Protein AF-A0A1Q7KC47-F1 (afdb_monomer)

pLDDT: mean 90.64, std 5.56, range [74.88, 97.94]

Foldseek 3Di:
DQVVCVVVVPPDDDDDQDDDCLVPDPDDVVSVVVSCVSVVVVVVVSCVSCVVVVNNVVDDDDDDDPDDDDDDPDDDDVLQVQCQVCVVVVDHQVVQWDDDPNAIQTPSGPDYDHPPVPPD

Sequence (120 aa):
MALRLVERGVRMVQIYFGNGQPWDNYEDIMVHEKLARQADRPIAALLGDLKARGLLNETLVVCGGDFGFKPVENPAHVHDVHATIVYLLGLDHEKLTYRYSGRDFRLTDVTGRVIHDVIA

Radius of gyration: 17.45 Å; Cα contacts (8 Å, |Δi|>4): 78; chains: 1; bounding box: 35×40×43 Å

Secondary structure (DSSP, 8-state):
-HHHHHTTT-S------SSS-TTS--S-HHHHHHHHHHHHHHHHHHHHHHHHTTGGGT-------S------SS---HHHHHHHHHHHTT--TTTT-EEETTEEE-TTTT-----GGG--

Solvent-accessible surface area (backbone atoms only — not comparable to full-atom values): 7851 Å² total; per-residue (Å²): 114,68,67,67,40,51,78,69,65,53,91,75,84,90,84,79,73,72,83,81,57,68,86,76,65,91,71,62,70,75,57,51,54,54,52,51,56,63,50,47,55,56,52,53,49,51,53,52,52,30,48,78,69,62,45,47,86,80,47,92,81,88,85,85,74,97,75,79,79,86,73,88,68,88,78,74,54,73,30,19,54,46,28,33,52,40,40,76,72,75,40,67,57,71,79,63,58,45,80,51,98,94,39,68,42,28,90,36,47,90,53,60,50,68,60,66,92,80,63,132

Structure (mmCIF, N/CA/C/O backbone):
data_AF-A0A1Q7KC47-F1
#
_entry.id   AF-A0A1Q7KC47-F1
#
loop_
_atom_site.group_PDB
_atom_site.id
_atom_site.type_symbol
_atom_site.label_atom_id
_atom_site.label_alt_id
_atom_site.label_comp_id
_atom_site.label_asym_id
_atom_site.label_entity_id
_atom_site.label_seq_id
_atom_site.pdbx_PDB_ins_code
_atom_site.Cartn_x
_atom_site.Cartn_y
_atom_site.Cartn_z
_atom_site.occupancy
_atom_site.B_iso_or_equiv
_atom_site.auth_seq_id
_atom_site.auth_comp_id
_atom_site.auth_asym_id
_atom_site.auth_atom_id
_atom_site.pdbx_PDB_model_num
ATOM 1 N N . MET A 1 1 ? 9.884 -14.385 -0.745 1.00 81.62 1 MET A N 1
ATOM 2 C CA . MET A 1 1 ? 9.851 -14.524 0.732 1.00 81.62 1 MET A CA 1
ATOM 3 C C . MET A 1 1 ? 8.522 -14.054 1.316 1.00 81.62 1 MET A C 1
ATOM 5 O O . MET A 1 1 ? 7.940 -14.820 2.067 1.00 81.62 1 MET A O 1
ATOM 9 N N . ALA A 1 2 ? 8.015 -12.875 0.926 1.00 93.12 2 ALA A N 1
ATOM 10 C CA . ALA A 1 2 ? 6.761 -12.295 1.429 1.00 93.12 2 ALA A CA 1
ATOM 11 C C . ALA A 1 2 ? 5.564 -13.259 1.444 1.00 93.12 2 ALA A C 1
ATOM 13 O O . ALA A 1 2 ? 4.953 -13.461 2.484 1.00 93.12 2 ALA A O 1
ATOM 14 N N . LEU A 1 3 ? 5.299 -13.940 0.332 1.00 94.75 3 LEU A N 1
ATOM 15 C CA . LEU A 1 3 ? 4.202 -14.898 0.226 1.00 94.75 3 LEU A CA 1
ATOM 16 C C . LEU A 1 3 ? 4.213 -15.985 1.313 1.00 94.75 3 LEU A C 1
ATOM 18 O O . LEU A 1 3 ? 3.191 -16.255 1.925 1.00 94.75 3 LEU A O 1
ATOM 22 N N . ARG A 1 4 ? 5.387 -16.539 1.634 1.00 96.00 4 ARG A N 1
ATOM 23 C CA . ARG A 1 4 ? 5.529 -17.553 2.693 1.00 96.00 4 ARG A CA 1
ATOM 24 C C . ARG A 1 4 ? 5.261 -1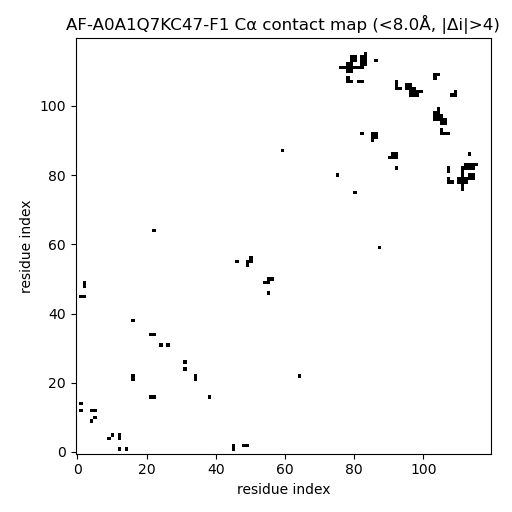7.009 4.097 1.00 96.00 4 ARG A C 1
ATOM 26 O O . ARG A 1 4 ? 5.038 -17.807 5.006 1.00 96.00 4 ARG A O 1
ATOM 33 N N . LEU A 1 5 ? 5.390 -15.695 4.295 1.00 97.12 5 LEU A N 1
ATOM 34 C CA . LEU A 1 5 ? 5.041 -15.019 5.546 1.00 97.12 5 LEU A CA 1
ATOM 35 C C . LEU A 1 5 ? 3.526 -14.827 5.626 1.00 97.12 5 LEU A C 1
ATOM 37 O O . LEU A 1 5 ? 2.940 -15.136 6.659 1.00 97.12 5 LEU A O 1
ATOM 41 N N . VAL A 1 6 ? 2.899 -14.408 4.521 1.00 96.44 6 VAL A N 1
ATOM 42 C CA . VAL A 1 6 ? 1.435 -14.301 4.415 1.00 96.44 6 VAL A CA 1
ATOM 43 C C . VAL A 1 6 ? 0.782 -15.661 4.677 1.00 96.44 6 VAL A C 1
ATOM 45 O O . VAL A 1 6 ? -0.077 -15.768 5.542 1.00 96.44 6 VAL A O 1
ATOM 48 N N . GLU A 1 7 ? 1.276 -16.732 4.051 1.00 95.81 7 GLU A N 1
ATOM 49 C CA . GLU A 1 7 ? 0.799 -18.107 4.285 1.00 95.81 7 GLU A CA 1
ATOM 50 C C . GLU A 1 7 ? 0.956 -18.590 5.733 1.00 95.81 7 GLU A C 1
ATOM 52 O O . GLU A 1 7 ? 0.251 -19.494 6.170 1.00 95.81 7 GLU A O 1
ATOM 57 N N . ARG A 1 8 ? 1.898 -18.012 6.485 1.00 96.44 8 ARG A N 1
ATOM 58 C CA . ARG A 1 8 ? 2.118 -18.320 7.906 1.00 96.44 8 ARG A CA 1
ATOM 59 C C . ARG A 1 8 ? 1.278 -17.447 8.841 1.00 96.44 8 ARG A C 1
ATOM 61 O O . ARG A 1 8 ? 1.446 -17.540 10.053 1.00 96.44 8 ARG A O 1
ATOM 68 N N . GLY A 1 9 ? 0.405 -16.596 8.304 1.00 95.06 9 GLY A N 1
ATOM 69 C CA . GLY A 1 9 ? -0.481 -15.736 9.085 1.00 95.06 9 GLY A CA 1
ATOM 70 C C . GLY A 1 9 ? 0.195 -14.495 9.671 1.00 95.06 9 GLY A C 1
ATOM 71 O O . GLY A 1 9 ? -0.324 -13.905 10.621 1.00 95.06 9 GLY A O 1
ATOM 72 N N . VAL A 1 10 ? 1.345 -14.070 9.133 1.00 97.38 10 VAL A N 1
ATOM 73 C CA . VAL A 1 10 ? 1.965 -12.800 9.538 1.00 97.38 10 VAL A CA 1
ATOM 74 C C . VAL A 1 10 ? 1.015 -11.646 9.202 1.00 97.3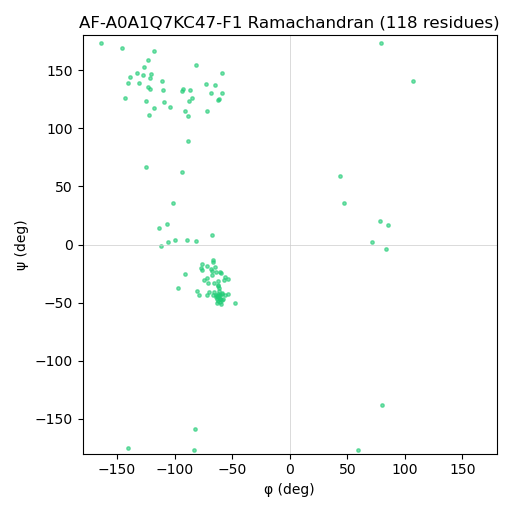8 10 VAL A C 1
ATOM 76 O O . VAL A 1 10 ? 0.594 -11.497 8.059 1.00 97.38 10 VAL A O 1
ATOM 79 N N . ARG A 1 11 ? 0.675 -10.828 10.207 1.00 94.50 11 ARG A N 1
ATOM 80 C CA . ARG A 1 11 ? -0.385 -9.805 10.112 1.00 94.50 11 ARG A CA 1
ATOM 81 C C . ARG A 1 11 ? -0.024 -8.603 9.243 1.00 94.50 11 ARG A C 1
ATOM 83 O O . ARG A 1 11 ? -0.915 -7.985 8.677 1.00 94.50 11 ARG A O 1
ATOM 90 N N . MET A 1 12 ? 1.262 -8.276 9.153 1.00 95.38 12 MET A N 1
ATOM 91 C CA . MET A 1 12 ? 1.771 -7.187 8.328 1.00 95.38 12 MET A CA 1
ATOM 92 C C . MET A 1 12 ? 3.113 -7.595 7.731 1.00 95.38 12 MET A C 1
ATOM 94 O O . MET A 1 12 ? 4.030 -7.986 8.451 1.00 95.38 12 MET A O 1
ATOM 98 N N . VAL A 1 13 ? 3.219 -7.507 6.408 1.00 96.25 13 VAL A N 1
ATOM 99 C CA . VAL A 1 13 ? 4.450 -7.781 5.666 1.00 96.25 13 VAL A CA 1
ATOM 100 C C . VAL A 1 13 ? 4.792 -6.532 4.872 1.00 96.25 13 VAL A C 1
ATOM 102 O O . VAL A 1 13 ? 4.092 -6.187 3.927 1.00 96.25 13 VAL A O 1
ATOM 105 N N . GLN A 1 14 ? 5.872 -5.858 5.259 1.00 93.06 14 GLN A N 1
ATOM 106 C CA . GLN A 1 14 ? 6.406 -4.729 4.509 1.00 93.06 14 GLN A CA 1
ATOM 107 C C . GLN A 1 14 ? 7.471 -5.226 3.533 1.00 93.06 14 GLN A C 1
ATOM 109 O O . GLN A 1 14 ? 8.335 -6.032 3.887 1.00 93.06 14 GLN A O 1
ATOM 114 N N . ILE A 1 15 ? 7.395 -4.751 2.295 1.00 90.81 15 ILE A N 1
ATOM 115 C CA . ILE A 1 15 ? 8.353 -5.067 1.240 1.00 90.81 15 ILE A CA 1
ATOM 116 C C . ILE A 1 15 ? 8.952 -3.754 0.774 1.00 90.81 15 ILE A C 1
ATOM 118 O O . ILE A 1 15 ? 8.232 -2.790 0.534 1.00 90.81 15 ILE A O 1
ATOM 122 N N . TYR A 1 16 ? 10.270 -3.739 0.646 1.00 87.56 16 TYR A N 1
ATOM 123 C CA . TYR A 1 16 ? 11.018 -2.593 0.173 1.00 87.56 16 TYR A CA 1
ATOM 124 C C . TYR A 1 16 ? 11.810 -2.967 -1.079 1.00 87.56 16 TYR A C 1
ATOM 126 O O . TYR A 1 16 ? 12.303 -4.094 -1.197 1.00 87.56 16 TYR A O 1
ATOM 134 N N . PHE A 1 17 ? 11.906 -2.035 -2.026 1.00 85.88 17 PHE A N 1
ATOM 135 C CA . PHE A 1 17 ? 12.605 -2.254 -3.283 1.00 85.88 17 PHE A CA 1
ATOM 136 C C . PHE A 1 17 ? 14.084 -1.845 -3.185 1.00 85.88 17 PHE A C 1
ATOM 138 O O . PHE A 1 17 ? 14.405 -0.667 -3.061 1.00 85.88 17 PHE A O 1
ATOM 145 N N . GLY A 1 18 ? 14.967 -2.842 -3.316 1.00 76.00 18 GLY A N 1
ATOM 146 C CA . GLY A 1 18 ? 16.417 -2.700 -3.495 1.00 76.00 18 GLY A CA 1
ATOM 147 C C . GLY A 1 18 ? 17.230 -2.416 -2.225 1.00 76.00 18 GLY A C 1
ATOM 148 O O . GLY A 1 18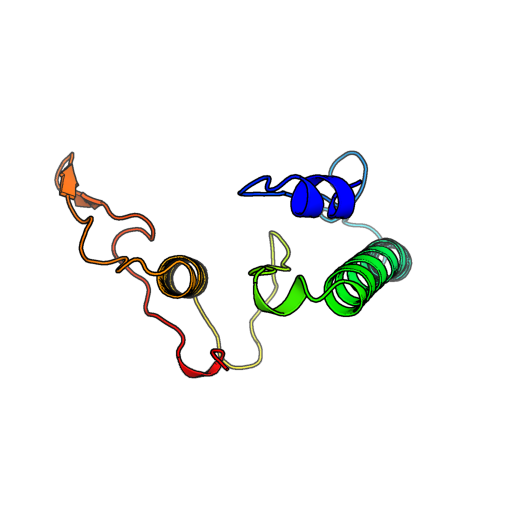 ? 16.694 -2.232 -1.138 1.00 76.00 18 GLY A O 1
ATOM 149 N N . ASN A 1 19 ? 18.558 -2.432 -2.368 1.00 74.88 19 ASN A N 1
ATOM 150 C CA . ASN A 1 19 ? 19.492 -2.059 -1.302 1.00 74.88 19 ASN A CA 1
ATOM 151 C C . ASN A 1 19 ? 19.714 -0.539 -1.329 1.00 74.88 19 ASN A C 1
ATOM 153 O O . ASN A 1 19 ? 19.983 0.013 -2.394 1.00 74.88 19 ASN A O 1
ATOM 157 N N . GLY A 1 20 ? 19.648 0.131 -0.176 1.00 78.50 20 GLY A N 1
ATOM 158 C CA . GLY A 1 20 ? 19.768 1.594 -0.101 1.00 78.50 20 GLY A CA 1
ATOM 159 C C . 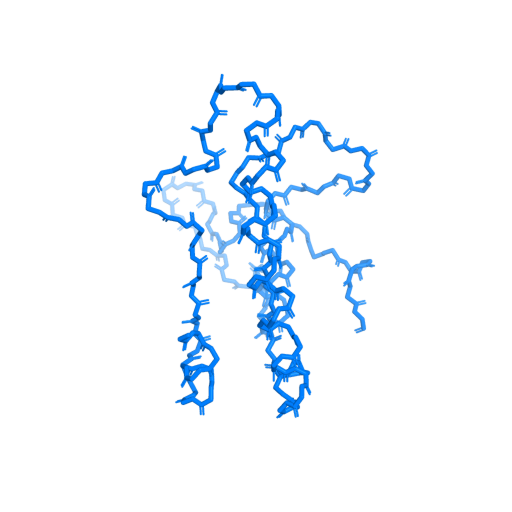GLY A 1 20 ? 18.458 2.287 -0.474 1.00 78.50 20 GLY A C 1
ATOM 160 O O . GLY A 1 20 ? 17.408 1.828 -0.045 1.00 78.50 20 GLY A O 1
ATOM 161 N N . GLN A 1 21 ? 18.506 3.370 -1.253 1.00 77.00 21 GLN A N 1
ATOM 162 C CA . GLN A 1 21 ? 17.335 4.151 -1.690 1.00 77.00 21 GLN A CA 1
ATOM 163 C C . GLN A 1 21 ? 17.289 4.277 -3.219 1.00 77.00 21 GLN A C 1
ATOM 165 O O . GLN A 1 21 ? 17.456 5.365 -3.754 1.00 77.00 21 GLN A O 1
ATOM 170 N N . PRO A 1 22 ? 17.076 3.177 -3.967 1.00 81.69 22 PRO A N 1
ATOM 171 C CA . PRO A 1 22 ? 17.065 3.237 -5.430 1.00 81.69 22 PRO A CA 1
ATOM 172 C C . PRO A 1 22 ? 15.917 4.086 -5.990 1.00 81.69 22 PRO A C 1
ATOM 174 O O . PRO A 1 22 ? 15.975 4.491 -7.144 1.00 81.69 22 PRO A O 1
ATOM 177 N N . TRP A 1 23 ? 14.873 4.341 -5.200 1.00 77.75 23 TRP A N 1
ATOM 178 C CA . TRP A 1 23 ? 13.791 5.256 -5.555 1.00 77.75 23 TRP A CA 1
ATOM 179 C C . TRP A 1 23 ? 14.192 6.738 -5.426 1.00 77.75 23 TRP A C 1
ATOM 181 O O . TRP A 1 23 ? 13.582 7.566 -6.095 1.00 77.75 23 TRP A O 1
ATOM 191 N N . ASP A 1 24 ? 15.216 7.066 -4.628 1.00 81.12 24 ASP A N 1
ATOM 192 C CA . ASP A 1 24 ? 15.779 8.415 -4.457 1.00 81.12 24 ASP A CA 1
ATOM 193 C C . ASP A 1 24 ? 16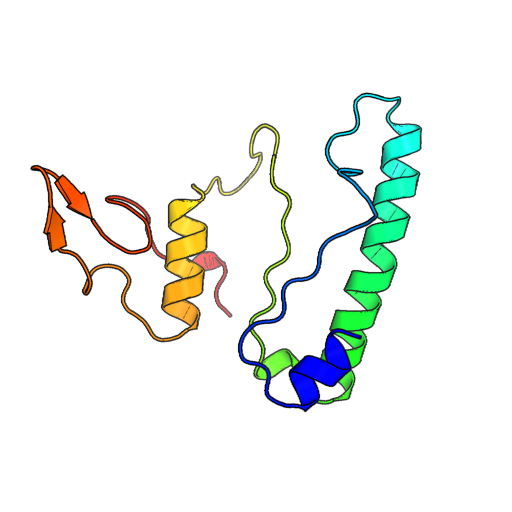.965 8.603 -5.413 1.00 81.12 24 ASP A C 1
ATOM 195 O O . ASP A 1 24 ? 18.132 8.684 -5.025 1.00 81.12 24 ASP A O 1
ATOM 199 N N . ASN A 1 25 ? 16.663 8.528 -6.707 1.00 83.31 25 ASN A N 1
ATOM 200 C CA . ASN A 1 25 ? 17.656 8.565 -7.771 1.00 83.31 25 ASN A CA 1
ATOM 201 C C . ASN A 1 25 ? 17.544 9.885 -8.552 1.00 83.31 25 ASN A C 1
ATOM 203 O O . ASN A 1 25 ? 16.445 10.298 -8.912 1.00 83.31 25 ASN A O 1
ATOM 207 N N . TYR A 1 26 ? 18.687 10.530 -8.796 1.00 86.88 26 TYR A N 1
ATOM 208 C CA . TYR A 1 26 ? 18.807 11.827 -9.477 1.00 86.88 26 TYR A CA 1
ATOM 209 C C . TYR A 1 26 ? 19.512 11.716 -10.841 1.00 86.88 26 TYR A C 1
ATOM 211 O O . TYR A 1 26 ? 19.966 12.717 -11.392 1.00 86.88 26 TYR A O 1
ATOM 219 N N . GLU A 1 27 ? 19.654 10.497 -11.361 1.00 88.62 27 GLU A N 1
ATOM 220 C CA . GLU A 1 27 ? 20.272 10.200 -12.652 1.00 88.62 27 GLU A CA 1
ATOM 221 C C . GLU A 1 27 ? 19.277 10.370 -13.815 1.00 88.62 27 GLU A C 1
ATOM 223 O O . GLU A 1 27 ? 18.119 10.758 -13.659 1.00 88.62 27 GLU A O 1
ATOM 228 N N . ASP A 1 28 ? 19.744 10.062 -15.024 1.00 91.44 28 ASP A N 1
ATOM 229 C CA . ASP A 1 28 ? 18.945 10.104 -16.245 1.00 91.44 28 ASP A CA 1
ATOM 230 C C . ASP A 1 28 ? 17.700 9.187 -16.200 1.00 91.44 28 ASP A C 1
ATOM 232 O O . ASP A 1 28 ? 17.716 8.087 -15.637 1.00 91.44 28 ASP A O 1
ATOM 236 N N . ILE A 1 29 ? 16.623 9.603 -16.877 1.00 89.12 29 ILE A N 1
ATOM 237 C CA . ILE A 1 29 ? 15.335 8.890 -16.937 1.00 89.12 29 ILE A CA 1
ATOM 238 C C . ILE A 1 29 ? 15.458 7.426 -17.395 1.00 89.12 29 ILE A C 1
ATOM 240 O O . ILE A 1 29 ? 14.696 6.562 -16.953 1.00 89.12 29 ILE A O 1
ATOM 244 N N . MET A 1 30 ? 16.454 7.105 -18.222 1.00 92.19 30 MET A N 1
ATOM 245 C CA . MET A 1 30 ? 16.710 5.741 -18.689 1.00 92.19 30 MET A CA 1
ATOM 246 C C . MET A 1 30 ? 17.203 4.813 -17.564 1.00 92.19 30 MET A C 1
ATOM 248 O O . MET A 1 30 ? 17.076 3.588 -17.657 1.00 92.19 30 MET A O 1
ATOM 252 N N . VAL A 1 31 ? 17.752 5.364 -16.476 1.00 90.44 31 VAL A N 1
ATOM 253 C CA . VAL A 1 31 ? 18.058 4.613 -15.248 1.00 90.44 31 VAL A CA 1
ATOM 254 C C . VAL A 1 31 ? 16.764 4.257 -14.517 1.00 90.44 31 VAL A C 1
ATOM 256 O O . VAL A 1 31 ? 16.582 3.102 -14.122 1.00 90.44 31 VAL A O 1
ATOM 259 N N . HIS A 1 32 ? 15.826 5.201 -14.416 1.00 88.25 32 HIS A N 1
ATOM 260 C CA . HIS A 1 32 ? 14.525 4.974 -13.786 1.00 88.25 32 HIS A CA 1
ATOM 261 C C . HIS A 1 32 ? 13.698 3.910 -14.514 1.00 88.25 32 HIS A C 1
ATOM 263 O O . HIS A 1 32 ? 13.057 3.095 -13.855 1.00 88.25 32 HIS A O 1
ATOM 269 N N . GLU A 1 33 ? 13.767 3.830 -15.847 1.00 90.62 33 GLU A N 1
ATOM 270 C CA . GLU A 1 33 ? 13.121 2.755 -16.619 1.00 90.62 33 GLU A CA 1
ATOM 271 C C . GLU A 1 33 ? 13.589 1.361 -16.158 1.00 90.62 33 GLU A C 1
ATOM 273 O O . GLU A 1 33 ? 12.789 0.435 -15.983 1.00 90.62 33 GLU A O 1
ATOM 278 N N . LYS A 1 34 ? 14.898 1.201 -15.924 1.00 90.19 34 LYS A N 1
ATOM 279 C CA . LYS A 1 34 ? 15.473 -0.066 -15.449 1.00 90.19 34 LYS A CA 1
ATOM 280 C C . LYS A 1 34 ? 15.004 -0.386 -14.032 1.00 90.19 34 LYS A C 1
ATOM 282 O O . LYS A 1 34 ? 14.635 -1.530 -13.769 1.00 90.19 34 LYS A O 1
ATOM 287 N N . LEU A 1 35 ? 14.994 0.608 -13.146 1.00 90.12 35 LEU A N 1
ATOM 288 C CA . LEU A 1 35 ? 14.543 0.462 -11.760 1.00 90.12 35 LEU A CA 1
ATOM 289 C C . LEU A 1 35 ? 13.050 0.116 -11.683 1.00 90.12 35 LEU A C 1
ATOM 291 O O . LEU A 1 35 ? 12.673 -0.817 -10.977 1.00 90.12 35 LEU A O 1
ATOM 295 N N . ALA A 1 36 ? 12.217 0.777 -12.487 1.00 89.38 36 ALA A N 1
ATOM 296 C CA . ALA A 1 36 ? 10.792 0.484 -12.591 1.00 89.38 36 ALA A CA 1
ATOM 297 C C . ALA A 1 36 ? 10.550 -0.973 -13.012 1.00 89.38 36 ALA A C 1
ATOM 299 O O . ALA A 1 36 ? 9.797 -1.685 -12.353 1.00 89.38 36 ALA A O 1
ATOM 300 N N . ARG A 1 37 ? 11.259 -1.475 -14.037 1.00 90.69 37 ARG A N 1
ATOM 301 C CA . ARG A 1 37 ? 11.161 -2.888 -14.459 1.00 90.69 37 ARG A CA 1
ATOM 302 C C . ARG A 1 37 ? 11.593 -3.880 -13.379 1.00 90.69 37 ARG A C 1
ATOM 304 O O . ARG A 1 37 ? 11.068 -4.993 -13.319 1.00 90.69 37 ARG A O 1
ATOM 311 N N . GLN A 1 38 ? 12.583 -3.515 -12.569 1.00 91.12 38 GLN A N 1
ATOM 312 C CA . GLN A 1 38 ? 13.056 -4.357 -11.473 1.00 91.12 38 GLN A CA 1
ATOM 313 C C . GLN A 1 38 ? 12.037 -4.443 -10.330 1.00 91.12 38 GLN A C 1
ATOM 315 O O . GLN A 1 38 ? 11.949 -5.499 -9.709 1.00 91.12 38 GLN A O 1
ATOM 320 N N . ALA A 1 39 ? 11.270 -3.380 -10.071 1.00 89.69 39 ALA A N 1
ATOM 321 C CA . ALA A 1 39 ? 10.201 -3.370 -9.072 1.00 89.69 39 ALA A CA 1
ATOM 322 C C . ALA A 1 39 ? 8.900 -4.019 -9.585 1.00 89.69 39 ALA A C 1
ATOM 324 O O . ALA A 1 39 ? 8.268 -4.791 -8.864 1.00 89.69 39 ALA A O 1
ATOM 325 N N . ASP A 1 40 ? 8.536 -3.765 -10.843 1.00 92.75 40 ASP A N 1
ATOM 326 C CA . ASP A 1 40 ? 7.283 -4.209 -11.465 1.00 92.75 40 ASP A CA 1
ATOM 327 C C . ASP A 1 40 ? 7.129 -5.739 -11.475 1.00 92.75 40 ASP A C 1
ATOM 329 O O . ASP A 1 40 ? 6.139 -6.284 -10.982 1.00 92.75 40 ASP A O 1
ATOM 333 N N . ARG A 1 41 ? 8.150 -6.464 -11.953 1.00 92.25 41 ARG A N 1
ATOM 334 C CA . ARG A 1 41 ? 8.075 -7.929 -12.090 1.00 92.25 41 ARG A CA 1
ATOM 335 C C . ARG A 1 41 ? 7.833 -8.651 -10.751 1.00 92.25 41 ARG A C 1
ATOM 337 O O . ARG A 1 41 ? 6.968 -9.528 -10.718 1.00 92.25 41 ARG A O 1
ATOM 344 N N . PRO A 1 42 ? 8.550 -8.341 -9.650 1.00 92.44 42 PRO A N 1
ATOM 345 C CA . PRO A 1 42 ? 8.256 -8.909 -8.335 1.00 92.44 42 PRO A CA 1
ATOM 346 C C . PRO A 1 42 ? 6.866 -8.566 -7.792 1.00 92.44 42 PRO A C 1
ATOM 348 O O . PRO A 1 42 ? 6.250 -9.433 -7.172 1.00 92.44 42 PRO A O 1
ATOM 351 N N . ILE A 1 43 ? 6.368 -7.343 -8.017 1.00 94.19 43 ILE A N 1
ATOM 352 C CA . ILE A 1 43 ? 5.017 -6.940 -7.595 1.00 94.19 43 ILE A CA 1
ATOM 353 C C . ILE A 1 43 ? 3.977 -7.790 -8.331 1.00 94.19 43 ILE A C 1
ATOM 355 O O . ILE A 1 43 ? 3.138 -8.425 -7.692 1.00 94.19 43 ILE A O 1
ATOM 359 N N . ALA A 1 44 ? 4.083 -7.880 -9.659 1.00 96.00 44 ALA A N 1
ATOM 360 C CA . ALA A 1 44 ? 3.194 -8.699 -10.478 1.00 96.00 44 ALA A CA 1
ATOM 361 C C . ALA A 1 44 ? 3.231 -10.180 -10.065 1.00 96.00 44 ALA A C 1
ATOM 363 O O . ALA A 1 44 ? 2.183 -10.816 -9.937 1.00 96.00 44 ALA A O 1
ATOM 364 N N . ALA A 1 45 ? 4.425 -10.720 -9.800 1.00 95.94 45 ALA A N 1
ATOM 365 C CA . ALA A 1 45 ? 4.587 -12.092 -9.329 1.00 95.94 45 ALA A CA 1
ATOM 366 C C . ALA A 1 45 ? 3.900 -12.319 -7.974 1.00 95.94 45 ALA A C 1
ATOM 368 O O . ALA A 1 45 ? 3.159 -13.286 -7.829 1.00 95.94 45 ALA A O 1
ATOM 369 N N . LEU A 1 46 ? 4.081 -11.412 -7.006 1.00 96.12 46 LEU A N 1
ATOM 370 C CA . LEU A 1 46 ? 3.437 -11.514 -5.696 1.00 96.12 46 LEU A CA 1
ATOM 371 C C . LEU A 1 46 ? 1.908 -11.466 -5.803 1.00 96.12 46 LEU A C 1
ATOM 373 O O . LEU A 1 46 ? 1.232 -12.269 -5.165 1.00 96.12 46 LEU A O 1
ATOM 377 N N . LEU A 1 47 ? 1.362 -10.557 -6.612 1.00 96.94 47 LEU A N 1
ATOM 378 C CA . LEU A 1 47 ? -0.083 -10.457 -6.833 1.00 96.94 47 LEU A CA 1
ATOM 379 C C . LEU A 1 47 ? -0.644 -11.724 -7.492 1.00 96.94 47 LEU A C 1
ATOM 381 O O . LEU A 1 47 ? -1.671 -12.246 -7.054 1.00 96.94 47 LEU A O 1
ATOM 385 N N . GLY A 1 48 ? 0.043 -12.248 -8.512 1.00 97.94 48 GLY A N 1
ATOM 386 C CA . GLY A 1 48 ? -0.328 -13.500 -9.173 1.00 97.94 48 GLY A CA 1
ATOM 387 C C . GLY A 1 48 ? -0.294 -14.693 -8.220 1.00 97.94 48 GLY A C 1
ATOM 388 O O . GLY A 1 48 ? -1.233 -15.486 -8.182 1.00 97.94 48 GLY A O 1
ATOM 389 N N . ASP A 1 49 ? 0.743 -14.773 -7.393 1.00 97.75 49 ASP A N 1
ATOM 390 C CA . ASP A 1 49 ? 0.916 -15.811 -6.384 1.00 97.75 49 ASP A CA 1
ATOM 391 C C . ASP A 1 49 ? -0.166 -15.767 -5.291 1.00 97.75 49 ASP A C 1
ATOM 393 O O . ASP A 1 49 ? -0.727 -16.806 -4.931 1.00 97.75 49 ASP A O 1
ATOM 397 N N . LEU A 1 50 ? -0.491 -14.575 -4.773 1.00 97.81 50 LEU A N 1
ATOM 398 C CA . LEU A 1 50 ? -1.582 -14.386 -3.811 1.00 97.81 50 LEU A CA 1
ATOM 399 C C . LEU A 1 50 ? -2.922 -14.806 -4.419 1.00 97.81 50 LEU A C 1
ATOM 401 O O . LEU A 1 50 ? -3.703 -15.508 -3.775 1.00 97.81 50 LEU A O 1
ATOM 405 N N . LYS A 1 51 ? -3.175 -14.423 -5.676 1.00 97.75 51 LYS A N 1
ATOM 406 C CA . LYS A 1 51 ? -4.395 -14.793 -6.400 1.00 97.75 51 LYS A CA 1
ATOM 407 C C . LYS A 1 51 ? -4.500 -16.302 -6.601 1.00 97.75 51 LYS A C 1
ATOM 409 O O . LYS A 1 51 ? -5.546 -16.877 -6.317 1.00 97.75 51 LYS A O 1
ATOM 414 N N . ALA A 1 52 ? -3.424 -16.951 -7.045 1.00 97.69 52 ALA A N 1
ATOM 415 C CA . ALA A 1 52 ? -3.389 -18.393 -7.287 1.00 97.69 52 ALA A CA 1
ATOM 416 C C . ALA A 1 52 ? -3.661 -19.226 -6.021 1.00 97.69 52 ALA A C 1
ATOM 418 O O . ALA A 1 52 ? -4.108 -20.365 -6.121 1.00 97.69 52 ALA A O 1
ATOM 419 N N . ARG A 1 53 ? -3.412 -18.657 -4.835 1.00 96.62 53 ARG A N 1
ATOM 420 C CA . ARG A 1 53 ? -3.641 -19.302 -3.531 1.00 96.62 53 ARG A CA 1
ATOM 421 C C . ARG A 1 53 ? -4.940 -18.868 -2.853 1.00 96.62 53 ARG A C 1
ATOM 423 O O . ARG A 1 53 ? -5.181 -19.265 -1.721 1.00 96.62 53 ARG A O 1
ATOM 430 N N . GLY A 1 54 ? -5.754 -18.038 -3.511 1.00 96.69 54 GLY A N 1
ATOM 431 C CA . GLY A 1 54 ? -6.984 -17.481 -2.938 1.00 96.69 54 GLY A CA 1
ATOM 432 C C . GLY A 1 54 ? -6.763 -16.421 -1.851 1.00 96.69 54 GLY A C 1
ATOM 433 O O . GLY A 1 54 ? -7.731 -15.891 -1.322 1.00 96.69 54 GLY A O 1
ATOM 434 N N . LEU A 1 55 ? -5.511 -16.060 -1.554 1.00 97.06 55 LEU A N 1
ATOM 435 C CA . LEU A 1 55 ? -5.148 -15.134 -0.476 1.00 97.06 55 LEU A CA 1
ATOM 436 C C . LEU A 1 55 ? -5.392 -13.665 -0.834 1.00 97.06 55 LEU A C 1
ATOM 438 O O . LEU A 1 55 ? -5.485 -12.825 0.058 1.00 97.06 55 LEU A O 1
ATOM 442 N N . LEU A 1 56 ? -5.491 -13.338 -2.127 1.00 95.81 56 LEU A N 1
ATOM 443 C CA . LEU A 1 56 ? -5.673 -11.953 -2.572 1.00 95.81 56 LEU A CA 1
ATOM 444 C C . LEU A 1 56 ? -6.988 -11.336 -2.062 1.00 95.81 56 LEU A C 1
ATOM 446 O O . LEU A 1 56 ? -7.020 -10.146 -1.786 1.00 95.81 56 LEU A O 1
ATOM 450 N N . ASN A 1 57 ? -8.039 -12.141 -1.880 1.00 93.06 57 ASN A N 1
ATOM 451 C CA . ASN A 1 57 ? -9.340 -11.662 -1.395 1.00 93.06 57 ASN A CA 1
ATOM 452 C C . ASN A 1 57 ? -9.356 -11.369 0.113 1.00 93.06 57 ASN A C 1
ATOM 454 O O . ASN A 1 57 ? -10.261 -10.704 0.603 1.00 93.06 57 ASN A O 1
ATOM 458 N N . GLU A 1 58 ? -8.369 -11.876 0.849 1.00 93.31 58 GLU A N 1
ATOM 459 C CA . GLU A 1 58 ? -8.266 -11.737 2.307 1.00 93.31 58 GLU A CA 1
ATOM 460 C C . GLU A 1 58 ? -7.089 -10.839 2.719 1.00 93.31 58 GLU A C 1
ATOM 462 O O . GLU A 1 58 ? -6.859 -10.601 3.905 1.00 93.31 58 GLU A O 1
ATOM 467 N N . THR A 1 59 ? -6.325 -10.338 1.743 1.00 95.44 59 THR A N 1
ATOM 468 C CA . THR A 1 59 ? -5.116 -9.545 1.969 1.00 95.44 59 THR A CA 1
ATOM 469 C C . THR A 1 59 ? -5.287 -8.151 1.383 1.00 95.44 59 THR A C 1
ATOM 471 O O . THR A 1 59 ? -5.363 -7.988 0.167 1.00 95.44 59 THR A O 1
ATOM 474 N N . LEU A 1 60 ? -5.250 -7.127 2.237 1.00 95.56 60 LEU A N 1
ATOM 475 C CA . LEU A 1 60 ? -5.098 -5.748 1.781 1.00 95.56 60 LEU A CA 1
ATOM 476 C C . LEU A 1 60 ? -3.664 -5.535 1.275 1.00 95.56 60 LEU A C 1
ATOM 478 O O . LEU A 1 60 ? -2.712 -5.587 2.055 1.00 95.56 60 LEU A O 1
ATOM 482 N N . VAL A 1 61 ? -3.511 -5.277 -0.025 1.00 95.50 61 VAL A N 1
ATOM 483 C CA . VAL A 1 61 ? -2.220 -4.938 -0.638 1.00 95.50 61 VAL A CA 1
ATOM 484 C C . VAL A 1 61 ? -2.172 -3.439 -0.910 1.00 95.50 61 VAL A C 1
ATOM 486 O O . VAL A 1 61 ? -2.953 -2.923 -1.703 1.00 95.50 61 VAL A O 1
ATOM 489 N N . VAL A 1 62 ? -1.224 -2.749 -0.276 1.00 93.94 62 VAL A N 1
ATOM 490 C CA . VAL A 1 62 ? -0.953 -1.325 -0.508 1.00 93.94 62 VAL A CA 1
ATOM 491 C C . VAL A 1 62 ? 0.375 -1.206 -1.248 1.00 93.94 62 VAL A C 1
ATOM 493 O O . VAL A 1 62 ? 1.398 -1.692 -0.767 1.00 93.94 62 VAL A O 1
ATOM 496 N N . CYS A 1 63 ? 0.359 -0.574 -2.421 1.00 91.56 63 CYS A N 1
ATOM 497 C CA . CYS A 1 63 ? 1.543 -0.338 -3.244 1.00 91.56 63 CYS A CA 1
ATOM 498 C C . CYS A 1 63 ? 1.660 1.160 -3.530 1.00 91.56 63 CYS A C 1
ATOM 500 O O . CYS A 1 63 ? 0.734 1.761 -4.068 1.00 91.56 63 CYS A O 1
ATOM 502 N N . GLY A 1 64 ? 2.794 1.757 -3.177 1.00 86.56 64 GLY A N 1
ATOM 503 C CA . GLY A 1 64 ? 3.046 3.183 -3.347 1.00 86.56 64 GLY A CA 1
ATOM 504 C C . GLY A 1 64 ? 4.532 3.501 -3.223 1.00 86.56 64 GLY A C 1
ATOM 505 O O . GLY A 1 64 ? 5.334 2.622 -2.908 1.00 86.56 64 GLY A O 1
ATOM 506 N N . GLY A 1 65 ? 4.881 4.754 -3.499 1.00 84.12 65 GLY A N 1
ATOM 507 C CA . GLY A 1 65 ? 6.217 5.305 -3.282 1.00 84.12 65 GLY A CA 1
ATOM 508 C C . GLY A 1 65 ? 6.176 6.455 -2.280 1.00 84.12 65 GLY A C 1
ATOM 509 O O . GLY A 1 65 ? 5.104 6.974 -1.973 1.00 84.12 65 GLY A O 1
ATOM 510 N N . ASP A 1 66 ? 7.349 6.855 -1.797 1.00 79.88 66 ASP A N 1
ATOM 511 C CA . ASP A 1 66 ? 7.474 7.870 -0.744 1.00 79.88 66 ASP A CA 1
ATOM 512 C C . ASP A 1 66 ? 7.201 9.292 -1.253 1.00 79.88 66 ASP A C 1
ATOM 514 O O . ASP A 1 66 ? 6.688 10.139 -0.523 1.00 79.88 66 ASP A O 1
ATOM 518 N N . PHE A 1 67 ? 7.503 9.545 -2.529 1.00 77.62 67 PHE A N 1
ATOM 519 C CA . PHE A 1 67 ? 7.320 10.842 -3.165 1.00 77.62 67 PHE A CA 1
ATOM 520 C C . PHE A 1 67 ? 6.583 10.700 -4.491 1.00 77.62 67 PHE A C 1
ATOM 522 O O . PHE A 1 67 ? 6.848 9.803 -5.292 1.00 77.62 67 PHE A O 1
ATOM 529 N N . GLY A 1 68 ? 5.665 11.630 -4.725 1.00 75.00 68 GLY A N 1
ATOM 530 C CA . GLY A 1 68 ? 4.996 11.827 -6.001 1.00 75.00 68 GLY A CA 1
ATOM 531 C C . GLY A 1 68 ? 5.209 13.253 -6.490 1.00 75.00 68 GLY A C 1
ATOM 532 O O . GLY A 1 68 ? 5.510 14.157 -5.710 1.00 75.00 68 GLY A O 1
ATOM 533 N N . PHE A 1 69 ? 5.043 13.464 -7.793 1.00 78.75 69 PHE A N 1
ATOM 534 C CA . PHE A 1 69 ? 4.947 14.811 -8.348 1.00 78.75 69 PHE A CA 1
ATOM 535 C C . PHE A 1 69 ? 3.507 15.338 -8.201 1.00 78.75 69 PHE A C 1
ATOM 537 O O . PHE A 1 69 ? 2.728 14.873 -7.369 1.00 78.75 69 PHE A O 1
ATOM 544 N N . LYS A 1 70 ? 3.124 16.322 -9.013 1.00 88.12 70 LYS A N 1
ATOM 545 C CA . LYS A 1 70 ? 1.773 16.881 -9.018 1.00 88.12 70 LYS A CA 1
ATOM 546 C C . LYS A 1 70 ? 0.722 15.812 -9.389 1.00 88.12 70 LYS A C 1
ATOM 548 O O . LYS A 1 70 ? 0.835 15.231 -10.471 1.00 88.12 70 LYS A O 1
ATOM 553 N N . PRO A 1 71 ? -0.321 15.592 -8.562 1.00 89.25 71 PRO A N 1
ATOM 554 C CA . PRO A 1 71 ? -1.418 14.696 -8.912 1.00 89.25 71 PRO A CA 1
ATOM 555 C C . PRO A 1 71 ? -2.199 15.245 -10.112 1.00 89.25 71 PRO A C 1
ATOM 557 O O . PRO A 1 71 ? -2.464 16.448 -10.195 1.00 89.25 71 PRO A O 1
ATOM 560 N N . VAL A 1 72 ? -2.549 14.358 -11.045 1.00 92.38 72 VAL A N 1
ATOM 561 C CA . VAL A 1 72 ? -3.254 14.709 -12.291 1.00 92.38 72 VAL A CA 1
ATOM 562 C C . VAL A 1 72 ? -4.761 14.484 -12.168 1.00 92.38 72 VAL A C 1
ATOM 564 O O . VAL A 1 72 ? -5.540 15.291 -12.666 1.00 92.38 72 VAL A O 1
ATOM 567 N N . GLU A 1 73 ? -5.174 13.430 -11.468 1.00 91.94 73 GLU A N 1
ATOM 568 C CA . GLU A 1 73 ? -6.569 13.010 -11.340 1.00 91.94 73 GLU A CA 1
ATOM 569 C C . GLU A 1 73 ? -6.855 12.580 -9.896 1.00 91.94 73 GLU A C 1
ATOM 571 O O . GLU A 1 73 ? -5.976 12.019 -9.243 1.00 91.94 73 GLU A O 1
ATOM 576 N N . ASN A 1 74 ? -8.065 12.873 -9.401 1.00 90.38 74 ASN A N 1
ATOM 577 C CA . ASN A 1 74 ? -8.557 12.504 -8.065 1.00 90.38 74 ASN A CA 1
ATOM 578 C C . ASN A 1 74 ? -7.523 12.715 -6.940 1.00 90.38 74 ASN A C 1
ATOM 580 O O . ASN A 1 74 ? -7.148 11.761 -6.254 1.00 90.38 74 ASN A O 1
ATOM 584 N N . PRO A 1 75 ? -7.029 13.955 -6.746 1.00 91.44 75 PRO A N 1
ATOM 585 C CA . PRO A 1 75 ? -6.010 14.234 -5.747 1.00 91.44 75 PRO A CA 1
ATOM 586 C C . PRO A 1 75 ? -6.506 13.847 -4.351 1.00 91.44 75 PRO A C 1
ATOM 588 O O . PRO A 1 75 ? -7.588 14.253 -3.922 1.00 91.44 75 PRO A O 1
ATOM 591 N N . ALA A 1 76 ? -5.679 13.093 -3.637 1.00 91.38 76 ALA A N 1
ATOM 592 C CA . ALA A 1 76 ? -5.924 12.673 -2.268 1.00 91.38 76 ALA A CA 1
ATOM 593 C C . ALA A 1 76 ? -4.728 13.040 -1.393 1.00 91.38 76 ALA A C 1
ATOM 595 O O . ALA A 1 76 ? -3.578 13.008 -1.839 1.00 91.38 76 ALA A O 1
ATOM 596 N N . HIS A 1 77 ? -4.996 13.388 -0.139 1.00 91.19 77 HIS A N 1
ATOM 597 C CA . HIS A 1 77 ? -3.945 13.580 0.848 1.00 91.19 77 HIS A CA 1
ATOM 598 C C . HIS A 1 77 ? -3.512 12.224 1.424 1.00 91.19 77 HIS A C 1
ATOM 600 O O . HIS A 1 77 ? -4.311 11.290 1.502 1.00 91.19 77 HIS A O 1
ATOM 606 N N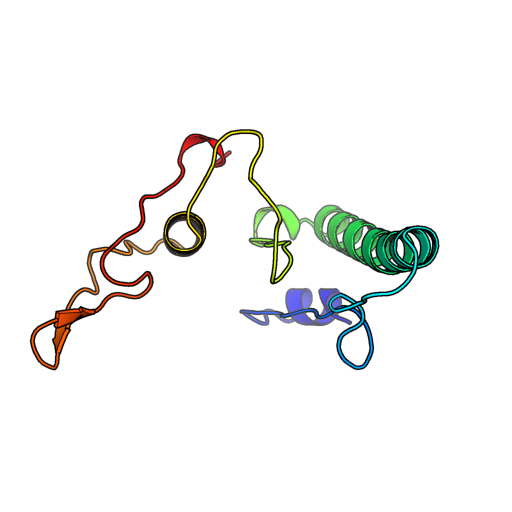 . VAL A 1 78 ? -2.275 12.108 1.922 1.00 90.00 78 VAL A N 1
ATOM 607 C CA . VAL A 1 78 ? -1.801 10.871 2.583 1.00 90.00 78 VAL A CA 1
ATOM 608 C C . VAL A 1 78 ? -2.691 10.467 3.767 1.00 90.00 78 VAL A C 1
ATOM 610 O O . VAL A 1 78 ? -2.897 9.285 4.030 1.00 90.00 78 VAL A O 1
ATOM 613 N N . HIS A 1 79 ? -3.302 11.447 4.436 1.00 92.94 79 HIS A N 1
ATOM 614 C CA . HIS A 1 79 ? -4.269 11.203 5.510 1.00 92.94 79 HIS A CA 1
ATOM 615 C C . HIS A 1 79 ? -5.551 10.523 5.012 1.00 92.94 79 HIS A C 1
ATOM 617 O O . HIS A 1 79 ? -6.108 9.707 5.740 1.00 92.94 79 HIS A O 1
ATOM 623 N N . ASP A 1 80 ? -5.994 10.805 3.783 1.00 93.94 80 ASP A N 1
ATOM 624 C CA . ASP A 1 80 ? -7.156 10.144 3.174 1.00 93.94 80 ASP A CA 1
ATOM 625 C C . ASP A 1 80 ? -6.829 8.682 2.840 1.00 93.94 80 ASP A C 1
ATOM 627 O O . ASP A 1 80 ? -7.614 7.770 3.109 1.00 93.94 80 ASP A O 1
ATOM 631 N N . VAL A 1 81 ? -5.618 8.436 2.324 1.00 93.12 81 VAL A N 1
ATOM 632 C CA . VAL A 1 81 ? -5.114 7.081 2.051 1.00 93.12 81 VAL A CA 1
ATOM 633 C C . VAL A 1 81 ? -5.023 6.275 3.349 1.00 93.12 81 VAL A C 1
ATOM 635 O O . VAL A 1 81 ? -5.548 5.165 3.424 1.00 93.12 81 VAL A O 1
ATOM 638 N N . HIS A 1 82 ? -4.429 6.842 4.403 1.00 93.00 82 HIS A N 1
ATOM 639 C CA . HIS A 1 82 ? -4.348 6.188 5.712 1.00 93.00 82 HIS A CA 1
ATOM 640 C C . HIS A 1 82 ? -5.731 5.941 6.330 1.00 93.00 82 HIS A C 1
ATOM 642 O O . HIS A 1 82 ? -5.970 4.848 6.841 1.00 93.00 82 HIS A O 1
ATOM 648 N N . ALA A 1 83 ? -6.655 6.905 6.255 1.00 95.00 83 ALA A N 1
ATOM 649 C CA . ALA A 1 83 ? -8.030 6.725 6.729 1.00 95.00 83 ALA A CA 1
ATOM 650 C C . ALA A 1 83 ? -8.729 5.570 6.008 1.00 95.00 83 ALA A C 1
ATOM 652 O O . ALA A 1 83 ? -9.371 4.740 6.647 1.00 95.00 83 ALA A O 1
ATOM 653 N N . THR A 1 84 ? -8.534 5.468 4.694 1.00 95.50 84 THR A N 1
ATOM 654 C CA . THR A 1 84 ? -9.094 4.389 3.873 1.00 95.50 84 THR A CA 1
ATOM 655 C C . THR A 1 84 ? -8.500 3.026 4.239 1.00 95.50 84 THR A C 1
ATOM 657 O O . THR A 1 84 ? -9.241 2.056 4.370 1.00 95.50 84 THR A O 1
ATOM 660 N N . ILE A 1 85 ? -7.188 2.938 4.489 1.00 94.50 85 ILE A N 1
ATOM 661 C CA . ILE A 1 85 ? -6.540 1.698 4.956 1.00 94.50 85 ILE A CA 1
ATOM 662 C C . ILE A 1 85 ? -7.120 1.254 6.304 1.00 94.50 85 ILE A C 1
ATOM 664 O O . ILE A 1 85 ? -7.506 0.099 6.459 1.00 94.50 85 ILE A O 1
ATOM 668 N N . VAL A 1 86 ? -7.207 2.165 7.277 1.00 93.62 86 VAL A N 1
ATOM 669 C CA . VAL A 1 86 ? -7.748 1.874 8.617 1.00 93.62 86 VAL A CA 1
ATOM 670 C C . VAL A 1 86 ? -9.214 1.434 8.529 1.00 93.62 86 VAL A C 1
ATOM 672 O O . VAL A 1 86 ? -9.600 0.461 9.178 1.00 93.62 86 VAL A O 1
ATOM 675 N N . TYR A 1 87 ? -9.995 2.080 7.663 1.00 94.75 87 TYR A N 1
ATOM 676 C CA . TYR A 1 87 ? -11.374 1.702 7.369 1.00 94.75 87 TYR A CA 1
ATOM 677 C C . TYR A 1 87 ? -11.488 0.279 6.802 1.00 94.75 87 TYR A C 1
ATOM 679 O O . TYR A 1 87 ? -12.283 -0.513 7.305 1.00 94.75 87 TYR A O 1
ATOM 687 N N . LEU A 1 88 ? -10.656 -0.087 5.819 1.00 94.62 88 LEU A N 1
ATOM 688 C CA . LEU A 1 88 ? -10.626 -1.439 5.238 1.00 94.62 88 LEU A CA 1
ATOM 689 C C . LEU A 1 88 ? -10.191 -2.516 6.246 1.00 94.62 88 LEU A C 1
ATOM 691 O O . LEU A 1 88 ? -10.553 -3.681 6.102 1.00 94.62 88 LEU A O 1
ATOM 695 N N . LEU A 1 89 ? -9.457 -2.133 7.293 1.00 93.06 89 LEU A N 1
ATOM 696 C CA . LEU A 1 89 ? -9.126 -3.005 8.423 1.00 93.06 89 LEU A CA 1
ATOM 697 C C . LEU A 1 89 ? -10.259 -3.109 9.466 1.00 93.06 89 LEU A C 1
ATOM 699 O O . LEU A 1 89 ? -10.090 -3.785 10.481 1.00 93.06 89 LEU A O 1
ATOM 703 N N . GLY A 1 90 ? -11.407 -2.468 9.226 1.00 93.06 90 GLY A N 1
ATOM 704 C CA . GLY A 1 90 ? -12.593 -2.518 10.084 1.00 93.06 90 GLY A CA 1
ATOM 705 C C . GLY A 1 90 ? -12.583 -1.513 11.237 1.00 93.06 90 GLY A C 1
ATOM 706 O O . GLY A 1 90 ? -13.338 -1.678 12.196 1.00 93.06 90 GLY A O 1
ATOM 707 N N . LEU A 1 91 ? -11.729 -0.489 11.175 1.00 92.56 91 LEU A N 1
ATOM 708 C CA . LEU A 1 91 ? -11.597 0.522 12.218 1.00 92.56 91 LEU A CA 1
ATOM 709 C C . LEU A 1 91 ? -12.121 1.880 11.750 1.00 92.56 91 LEU A C 1
ATOM 711 O O . LEU A 1 91 ? -11.889 2.325 10.630 1.00 92.56 91 LEU A O 1
ATOM 715 N N . ASP A 1 92 ? -12.789 2.576 12.660 1.00 91.75 92 ASP A N 1
ATOM 716 C CA . ASP A 1 92 ? -13.205 3.959 12.469 1.00 91.75 92 ASP A CA 1
ATOM 717 C C . ASP A 1 92 ? -12.078 4.888 12.940 1.00 91.75 92 ASP A C 1
ATOM 719 O O . ASP A 1 92 ? -11.777 4.964 14.137 1.00 91.75 92 ASP A O 1
ATOM 723 N N . HIS A 1 93 ? -11.436 5.572 11.991 1.00 90.94 93 HIS A N 1
ATOM 724 C CA . HIS A 1 93 ? -10.273 6.412 12.271 1.00 90.94 93 HIS A CA 1
ATOM 725 C C . HIS A 1 93 ? -10.590 7.648 13.134 1.00 90.94 93 HIS A C 1
ATOM 727 O O . HIS A 1 93 ? -9.664 8.253 13.678 1.00 90.94 93 HIS A O 1
ATOM 733 N N . GLU A 1 94 ? -11.869 8.005 13.314 1.00 90.69 94 GLU A N 1
ATOM 734 C CA . GLU A 1 94 ? -12.286 9.156 14.123 1.00 90.69 94 GLU A CA 1
ATOM 735 C C . GLU A 1 94 ? -12.540 8.793 15.592 1.00 90.69 94 GLU A C 1
ATOM 737 O O . GLU A 1 94 ? -12.374 9.634 16.480 1.00 90.69 94 GLU A O 1
ATOM 742 N N . LYS A 1 95 ? -12.880 7.530 15.882 1.00 88.31 95 LYS A N 1
ATOM 743 C CA . LYS A 1 95 ? -13.253 7.080 17.238 1.00 88.31 95 LYS A CA 1
ATOM 744 C C . LYS A 1 95 ? -12.092 7.003 18.230 1.00 88.31 95 LYS A C 1
ATOM 746 O O . LYS A 1 95 ? -12.335 6.993 19.432 1.00 88.31 95 LYS A O 1
ATOM 751 N N . LEU A 1 96 ? -10.846 6.974 17.759 1.00 81.50 96 LEU A N 1
ATOM 752 C CA . LEU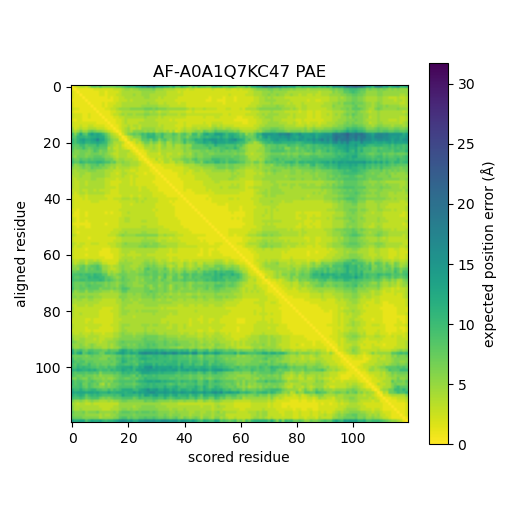 A 1 96 ? -9.637 6.932 18.599 1.00 81.50 96 LEU A CA 1
ATOM 753 C C . LEU A 1 96 ? -8.964 8.307 18.723 1.00 81.50 96 LEU A C 1
ATOM 755 O O . LEU A 1 96 ? -7.737 8.408 18.756 1.00 81.50 96 LEU A O 1
ATOM 759 N N . THR A 1 97 ? -9.771 9.368 18.771 1.00 89.06 97 THR A N 1
ATOM 760 C CA . THR A 1 97 ? -9.279 10.738 18.936 1.00 89.06 97 THR A CA 1
ATOM 761 C C . THR A 1 97 ? -9.084 11.066 20.416 1.00 89.06 97 THR A C 1
ATOM 763 O O . THR A 1 97 ? -10.012 10.931 21.212 1.00 89.06 97 THR A O 1
ATOM 766 N N . TYR A 1 98 ? -7.891 11.527 20.795 1.00 89.25 98 TYR A N 1
ATOM 767 C CA . TYR A 1 98 ? -7.585 11.969 22.158 1.00 89.25 98 TYR A CA 1
ATOM 768 C C . TYR A 1 98 ? -6.861 13.318 22.167 1.00 89.25 98 TYR A C 1
ATOM 770 O O . TYR A 1 98 ? -6.078 13.632 21.275 1.00 89.25 98 TYR A O 1
ATOM 778 N N . ARG A 1 99 ? -7.105 14.128 23.201 1.00 90.56 99 ARG A N 1
ATOM 779 C CA . ARG A 1 99 ? -6.475 15.444 23.372 1.00 90.56 99 ARG A CA 1
ATOM 780 C C . ARG A 1 99 ? -5.144 15.296 24.112 1.00 90.56 99 ARG A C 1
ATOM 782 O O . ARG A 1 99 ? -5.114 14.811 25.240 1.00 90.56 99 ARG A O 1
ATOM 789 N N . TYR A 1 100 ? -4.055 15.767 23.512 1.00 90.62 100 TYR A N 1
ATOM 790 C CA . TYR A 1 100 ? -2.719 15.786 24.116 1.00 90.62 100 TYR A CA 1
ATOM 791 C C . TYR A 1 100 ? -1.990 17.086 23.761 1.00 90.62 100 TYR A C 1
ATOM 793 O O . TYR A 1 100 ? -2.109 17.585 22.651 1.00 90.62 100 TYR A O 1
ATOM 801 N N . SER A 1 101 ? -1.268 17.693 24.708 1.00 92.56 101 SER A N 1
ATOM 802 C CA . SER A 1 101 ? -0.512 18.943 24.485 1.00 92.56 101 SER A CA 1
ATOM 803 C C . SER A 1 101 ? -1.297 20.061 23.759 1.00 92.56 101 SER A C 1
ATOM 805 O O . SER A 1 101 ? -0.749 20.790 22.935 1.00 92.56 101 SER A O 1
ATOM 807 N N . GLY A 1 102 ? -2.602 20.177 24.034 1.00 91.88 102 GLY A N 1
ATOM 808 C CA . GLY A 1 102 ? -3.485 21.179 23.427 1.00 91.88 102 GLY A CA 1
ATOM 809 C C . GLY A 1 102 ? -4.057 20.827 22.046 1.00 91.88 102 GLY A C 1
ATOM 810 O O . GLY A 1 102 ? -4.926 21.556 21.572 1.00 91.88 102 GLY A O 1
ATOM 811 N N . ARG A 1 103 ? -3.675 19.702 21.433 1.00 90.06 103 ARG A N 1
ATOM 812 C CA . ARG A 1 103 ? -4.128 19.271 20.100 1.00 90.06 103 ARG A CA 1
ATOM 813 C C . ARG A 1 103 ? -4.829 17.912 20.158 1.00 90.06 103 ARG A C 1
ATOM 815 O O . ARG A 1 103 ? -4.483 17.068 20.981 1.00 90.06 103 ARG A O 1
ATOM 822 N N . ASP A 1 104 ? -5.818 17.706 19.298 1.00 89.94 104 ASP A N 1
ATOM 823 C CA . ASP A 1 104 ? -6.389 16.377 19.088 1.00 89.94 104 ASP A CA 1
ATOM 824 C C . ASP A 1 104 ? -5.406 15.502 18.297 1.00 89.94 104 ASP A C 1
ATOM 826 O O . ASP A 1 104 ? -4.763 15.957 17.357 1.00 89.94 104 ASP A O 1
ATOM 830 N N . PHE A 1 105 ? -5.263 14.245 18.689 1.00 88.50 105 PHE A N 1
ATOM 831 C CA . PHE A 1 105 ? -4.453 13.248 18.005 1.00 88.50 105 PHE A CA 1
ATOM 832 C C . PHE A 1 105 ? -5.341 12.061 17.659 1.00 88.50 105 PHE A C 1
ATOM 834 O O . PHE A 1 105 ? -6.120 11.603 18.492 1.00 88.50 105 PHE A O 1
ATOM 841 N N . ARG A 1 106 ? -5.203 11.556 16.434 1.00 88.94 106 ARG A N 1
ATOM 842 C CA . 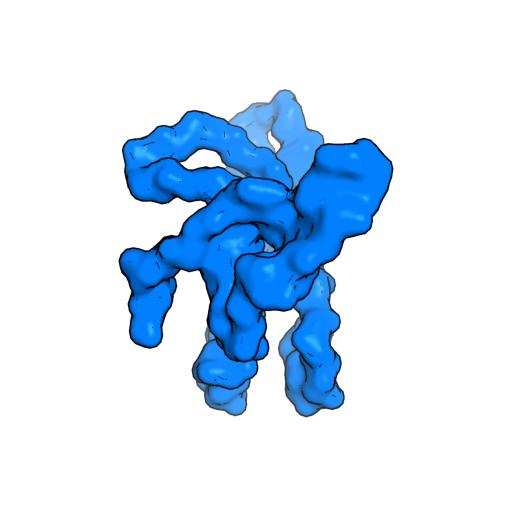ARG A 1 106 ? -5.803 10.300 15.965 1.00 88.94 106 ARG A CA 1
ATOM 843 C C . ARG A 1 106 ? -4.854 9.624 14.978 1.00 88.94 106 ARG A C 1
ATOM 845 O O . ARG A 1 106 ? -3.877 10.237 14.548 1.00 88.94 106 ARG A O 1
ATOM 852 N N . LEU A 1 107 ? -5.132 8.369 14.618 1.00 84.50 107 LEU A N 1
ATOM 853 C CA . LEU A 1 107 ? -4.232 7.528 13.811 1.00 84.50 107 LEU A CA 1
ATOM 854 C C . LEU A 1 107 ? -3.847 8.145 12.452 1.00 84.50 107 LEU A C 1
ATOM 856 O O . LEU A 1 107 ? -2.777 7.865 11.922 1.00 84.50 107 LEU A O 1
ATOM 860 N N . THR A 1 108 ? -4.722 8.981 11.895 1.00 86.75 108 THR A N 1
ATOM 861 C CA . THR A 1 108 ? -4.549 9.661 10.602 1.00 86.75 108 THR A CA 1
ATOM 862 C C . THR A 1 108 ? -4.240 11.151 10.758 1.00 86.75 108 THR A C 1
ATOM 864 O O . THR A 1 108 ? -4.451 11.914 9.819 1.00 86.75 108 THR A O 1
ATOM 867 N N . ASP A 1 109 ? -3.804 11.575 11.949 1.00 83.88 109 ASP A N 1
ATOM 868 C CA . ASP A 1 109 ? -3.743 12.981 12.367 1.00 83.88 109 ASP A CA 1
ATOM 869 C C . ASP A 1 109 ? -5.132 13.673 12.334 1.00 83.88 109 ASP A C 1
ATOM 871 O O . ASP A 1 109 ? 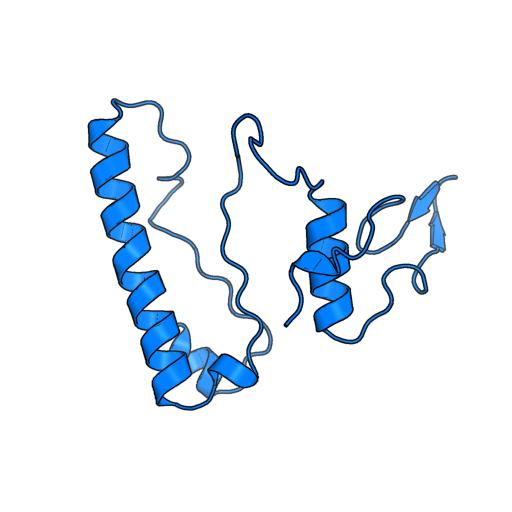-6.143 13.041 12.052 1.00 83.88 109 ASP A O 1
ATOM 875 N N . VAL A 1 110 ? -5.242 14.969 12.631 1.00 79.94 110 VAL A N 1
ATOM 876 C CA . VAL A 1 110 ? -6.506 15.735 12.772 1.00 79.94 110 VAL A CA 1
ATOM 877 C C . VAL A 1 110 ? -7.317 15.927 11.481 1.00 79.94 110 VAL A C 1
ATOM 879 O O . VAL A 1 110 ? -8.278 16.689 11.466 1.00 79.94 110 VAL A O 1
ATOM 882 N N . THR A 1 111 ? -6.941 15.274 10.382 1.00 85.44 111 THR A N 1
ATOM 883 C CA . THR A 1 111 ? -7.609 15.382 9.073 1.00 85.44 111 THR A CA 1
ATOM 884 C C . THR A 1 111 ? -7.682 14.013 8.387 1.00 85.44 111 THR A C 1
ATOM 886 O O . THR A 1 111 ? -7.368 12.992 9.006 1.00 85.44 111 THR A O 1
ATOM 889 N N . GLY A 1 112 ? -8.176 13.968 7.150 1.00 90.12 112 GLY A N 1
ATOM 890 C CA . GLY A 1 112 ? -8.383 12.741 6.383 1.00 90.12 112 GLY A CA 1
ATOM 891 C C . GLY A 1 112 ? -9.860 12.365 6.268 1.00 90.12 112 GLY A C 1
ATOM 892 O O . GLY A 1 112 ? -10.608 12.515 7.234 1.00 90.12 112 GLY A O 1
ATOM 893 N N . ARG A 1 113 ? -10.261 11.872 5.097 1.00 93.81 113 ARG A N 1
ATOM 894 C CA . ARG A 1 113 ? -11.561 11.244 4.822 1.00 93.81 113 ARG A CA 1
ATOM 895 C C . ARG A 1 113 ? -11.358 9.865 4.198 1.00 93.81 113 ARG A C 1
ATOM 897 O O . ARG A 1 113 ? -10.378 9.643 3.491 1.00 93.81 113 ARG A O 1
ATOM 904 N N . VAL A 1 114 ? -12.313 8.960 4.391 1.00 95.25 114 VAL A N 1
ATOM 905 C CA . VAL A 1 114 ? -12.331 7.691 3.651 1.00 95.25 114 VAL A CA 1
ATOM 906 C C . VAL A 1 114 ? -12.625 7.972 2.172 1.00 95.25 114 VAL A C 1
ATOM 908 O O . VAL A 1 114 ? -13.561 8.701 1.832 1.00 95.25 114 VAL A O 1
ATOM 911 N N . ILE A 1 115 ? -11.807 7.412 1.281 1.00 95.94 115 ILE A N 1
ATOM 912 C CA . ILE A 1 115 ? -11.977 7.519 -0.168 1.00 95.94 115 ILE A CA 1
ATOM 913 C C . ILE A 1 115 ? -12.882 6.369 -0.612 1.00 95.94 115 ILE A C 1
ATOM 915 O O . ILE A 1 115 ? -12.416 5.279 -0.924 1.00 95.94 115 ILE A O 1
ATOM 919 N N . HIS A 1 116 ? -14.192 6.593 -0.612 1.00 95.31 116 HIS A N 1
ATOM 920 C CA . HIS A 1 116 ? -15.151 5.544 -0.970 1.00 95.31 116 HIS A CA 1
ATOM 921 C C . HIS A 1 116 ? -15.090 5.135 -2.449 1.00 95.31 116 HIS A C 1
ATOM 923 O O . HIS A 1 116 ? -15.375 3.986 -2.763 1.00 95.31 116 HIS A O 1
ATOM 929 N N . ASP A 1 117 ? -14.643 6.031 -3.332 1.00 93.62 117 ASP A N 1
ATOM 930 C CA . ASP A 1 117 ? -14.606 5.800 -4.784 1.00 93.62 117 ASP A CA 1
ATOM 931 C C . ASP A 1 117 ? -13.617 4.698 -5.216 1.00 93.62 117 ASP A C 1
ATOM 933 O O . ASP A 1 117 ? -13.682 4.227 -6.348 1.00 93.62 117 ASP A O 1
ATOM 937 N N . VAL A 1 118 ? -12.691 4.290 -4.335 1.00 90.50 118 VAL A N 1
ATOM 938 C CA . VAL A 1 118 ? -11.669 3.260 -4.620 1.00 90.50 118 VAL A CA 1
ATOM 939 C C . VAL A 1 118 ? -11.950 1.913 -3.950 1.00 90.50 118 VAL A C 1
ATOM 941 O O . VAL A 1 118 ? -11.137 0.995 -4.050 1.00 90.50 118 VAL A O 1
ATOM 944 N N . ILE A 1 119 ? -13.071 1.790 -3.240 1.00 91.56 119 ILE A N 1
ATOM 945 C CA . ILE A 1 119 ? -13.458 0.566 -2.535 1.00 91.56 119 ILE A CA 1
ATOM 946 C C . ILE A 1 119 ? -14.368 -0.261 -3.454 1.00 91.56 119 ILE A C 1
ATOM 948 O O . ILE A 1 119 ? -15.290 0.285 -4.059 1.00 91.56 119 ILE A O 1
ATOM 952 N N . ALA A 1 120 ? -14.076 -1.561 -3.572 1.00 81.94 120 ALA A N 1
ATOM 953 C CA . ALA A 1 120 ? -14.805 -2.519 -4.411 1.00 81.94 120 ALA A CA 1
ATOM 954 C C . ALA A 1 120 ? -15.984 -3.180 -3.684 1.00 81.94 120 ALA A C 1
ATOM 956 O O . ALA A 1 120 ? -15.891 -3.357 -2.446 1.00 81.94 120 ALA A O 1
#

Mean predicted aligned error: 4.94 Å